Protein AF-A0A918EFV8-F1 (afdb_monomer)

Organism: NCBI:txid33919

Radius of gyration: 16.4 Å; Cα contacts (8 Å, |Δi|>4): 297; chains: 1; bounding box: 32×48×41 Å

pLDDT: mean 86.58, std 12.73, range [35.56, 97.5]

Nearest PDB structures (foldseek):
  3c6k-assembly2_D  TM=5.658E-01  e=3.167E-02  Homo sapiens
  8tzf-assembly1_A  TM=5.921E-01  e=4.498E-01  Homo sapiens
  8fo7-assembly1_C  TM=4.270E-01  e=4.777E-01  Homo sapiens
  4esq-assembly1_A  TM=4.275E-01  e=7.654E+00  Mycobacterium tuberculosis H37Rv
  1bj7-assembly1_A  TM=2.092E-01  e=6.387E+00  Bos taurus

Foldseek 3Di:
DAWWKKKWKFFPDDPVLVVVLQVLCVVLQWHQAQPVPRDGAKDDQDPQNKIWTWIASHNQAIWIWMWGDLDPGMIMIMTIPVRQPALVRVVSLVSVVVSVVVVQVVSPPRTAWMFTASHNPCVVFPVSCLSVLHQGECPDHGPDIGHDPNSCVSHVPVVCVVVDPDPPDDD

Mean predicted aligned error: 6.17 Å

Structure (mmCIF, N/CA/C/O backbone):
data_AF-A0A918EFV8-F1
#
_entry.id   AF-A0A918EFV8-F1
#
loop_
_atom_site.group_PDB
_atom_site.id
_atom_site.type_symbol
_atom_site.label_atom_id
_atom_site.label_alt_id
_atom_site.label_comp_id
_atom_site.label_asym_id
_atom_site.label_entity_id
_atom_site.label_seq_id
_atom_site.pdbx_PDB_ins_code
_atom_site.Cartn_x
_atom_site.Cartn_y
_atom_site.Cartn_z
_atom_site.occupancy
_atom_site.B_iso_or_equiv
_atom_site.auth_seq_id
_atom_site.auth_comp_id
_atom_site.auth_asym_id
_atom_site.auth_atom_id
_atom_site.pdbx_PDB_model_num
ATOM 1 N N . MET A 1 1 ? -7.440 -16.737 -13.304 1.00 52.28 1 MET A N 1
ATOM 2 C CA . MET A 1 1 ? -6.347 -16.832 -12.313 1.00 52.28 1 MET A CA 1
ATOM 3 C C . MET A 1 1 ? -6.519 -15.618 -11.426 1.00 52.28 1 MET A C 1
ATOM 5 O O . MET A 1 1 ? -6.931 -14.607 -11.973 1.00 52.28 1 MET A O 1
ATOM 9 N N . ALA A 1 2 ? -6.391 -15.745 -10.109 1.00 61.38 2 ALA A N 1
ATOM 10 C CA . ALA A 1 2 ? -6.638 -14.615 -9.219 1.00 61.38 2 ALA A CA 1
ATOM 11 C C . ALA A 1 2 ? -5.406 -13.699 -9.211 1.00 61.38 2 ALA A C 1
ATOM 13 O O . ALA A 1 2 ? -4.278 -14.196 -9.171 1.00 61.38 2 ALA A O 1
ATOM 14 N N . ASP A 1 3 ? -5.637 -12.395 -9.305 1.00 80.81 3 ASP A N 1
ATOM 15 C CA . ASP A 1 3 ? -4.585 -11.387 -9.369 1.00 80.81 3 ASP A CA 1
ATOM 16 C C . ASP A 1 3 ? -3.998 -11.176 -7.967 1.00 80.81 3 ASP A C 1
ATOM 18 O O . ASP A 1 3 ? -4.721 -10.961 -6.992 1.00 80.81 3 ASP A O 1
ATOM 22 N N . GLY A 1 4 ? -2.678 -11.317 -7.837 1.00 89.75 4 GLY A N 1
ATOM 23 C CA . GLY A 1 4 ? -2.006 -11.065 -6.565 1.00 89.75 4 GLY A CA 1
ATOM 24 C C . GLY A 1 4 ? -2.040 -9.578 -6.218 1.00 89.75 4 GLY A C 1
ATOM 25 O O . GLY A 1 4 ? -2.027 -8.736 -7.115 1.00 89.75 4 GLY A O 1
ATOM 26 N N . PHE A 1 5 ? -2.038 -9.244 -4.930 1.00 93.56 5 PHE A N 1
ATOM 27 C CA . PHE A 1 5 ? -2.132 -7.851 -4.493 1.00 93.56 5 PHE A CA 1
ATOM 28 C C . PHE A 1 5 ? -1.381 -7.567 -3.189 1.00 93.56 5 PHE A C 1
ATOM 30 O O . PHE A 1 5 ? -1.092 -8.466 -2.393 1.00 93.56 5 PHE A O 1
ATOM 37 N N . VAL A 1 6 ? -1.109 -6.281 -2.957 1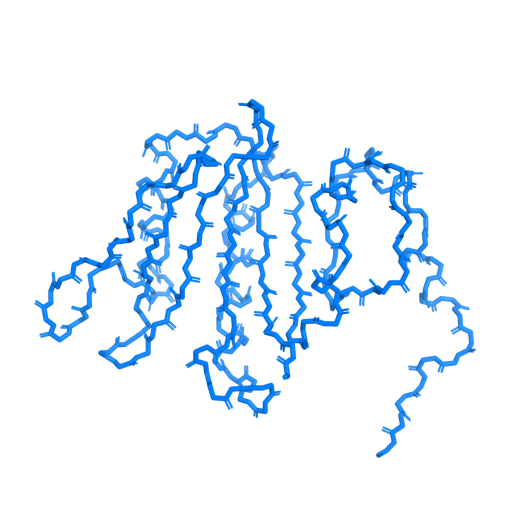.00 95.81 6 VAL A N 1
ATOM 38 C CA . VAL A 1 6 ? -0.686 -5.732 -1.664 1.00 95.81 6 VAL A CA 1
ATOM 39 C C . VAL A 1 6 ? -1.503 -4.480 -1.360 1.00 95.81 6 VAL A C 1
ATOM 41 O O . VAL A 1 6 ? -1.501 -3.551 -2.156 1.00 95.81 6 VAL A O 1
ATOM 44 N N . HIS A 1 7 ? -2.180 -4.422 -0.216 1.00 97.19 7 HIS A N 1
ATOM 45 C CA . HIS A 1 7 ? -2.949 -3.257 0.231 1.00 97.19 7 HIS A CA 1
ATOM 46 C C . HIS A 1 7 ? -2.311 -2.652 1.481 1.00 97.19 7 HIS A C 1
ATOM 48 O O . HIS A 1 7 ? -2.175 -3.336 2.497 1.00 97.19 7 HIS A O 1
ATOM 54 N N . LEU A 1 8 ? -1.962 -1.367 1.429 1.00 97.19 8 LEU A N 1
ATOM 55 C CA . LEU A 1 8 ? -1.477 -0.593 2.572 1.00 97.19 8 LEU A CA 1
ATOM 56 C C . LEU A 1 8 ? -2.538 0.424 2.999 1.00 97.19 8 LEU A C 1
ATOM 58 O O . LEU A 1 8 ? -2.854 1.346 2.250 1.00 97.19 8 LEU A O 1
ATOM 62 N N . TYR A 1 9 ? -3.042 0.288 4.223 1.00 97.50 9 TYR A N 1
ATOM 63 C CA . TYR A 1 9 ? -4.060 1.173 4.786 1.00 97.50 9 TYR A CA 1
ATOM 64 C C . TYR A 1 9 ? -3.410 2.196 5.702 1.00 97.50 9 TYR A C 1
ATOM 66 O O . TYR A 1 9 ? -2.563 1.856 6.535 1.00 97.50 9 TYR A O 1
ATOM 74 N N . GLN A 1 10 ? -3.826 3.453 5.586 1.00 96.31 10 GLN A N 1
ATOM 75 C CA . GLN A 1 10 ? -3.285 4.522 6.414 1.00 96.31 10 GLN A CA 1
ATOM 76 C C . GLN A 1 10 ? -4.276 5.652 6.668 1.00 96.31 10 GLN A C 1
ATOM 78 O O . GLN A 1 10 ? -5.194 5.897 5.885 1.00 96.31 10 GLN A O 1
ATOM 83 N N . THR A 1 11 ? -4.011 6.398 7.732 1.00 96.38 11 THR A N 1
ATOM 84 C CA . THR A 1 11 ? -4.661 7.671 8.045 1.00 96.38 11 THR A CA 1
ATOM 85 C C . THR A 1 11 ? -3.784 8.862 7.658 1.00 96.38 11 THR A C 1
ATOM 87 O O . THR A 1 11 ? -2.621 8.715 7.269 1.00 96.38 11 THR A O 1
ATOM 90 N N . GLY A 1 12 ? -4.341 10.074 7.740 1.00 93.06 12 GLY A N 1
ATOM 91 C CA . GLY A 1 12 ? -3.572 11.309 7.541 1.00 93.06 12 GLY A CA 1
ATOM 92 C C . GLY A 1 12 ? -3.079 11.512 6.105 1.00 93.06 12 GLY A C 1
ATOM 93 O O . GLY A 1 12 ? -2.054 12.169 5.881 1.00 93.06 12 GLY A O 1
ATOM 94 N N . TRP A 1 13 ? -3.784 10.939 5.123 1.00 93.31 13 TRP A N 1
ATOM 95 C CA . TRP A 1 13 ? -3.464 11.135 3.714 1.00 93.31 13 TRP A CA 1
ATOM 96 C C . TRP A 1 13 ? -3.517 12.621 3.350 1.00 93.31 13 TRP A C 1
ATOM 98 O O . TRP A 1 13 ? -4.452 13.345 3.687 1.00 93.31 13 TRP A O 1
ATOM 108 N N . SER A 1 14 ? -2.476 13.099 2.675 1.00 90.75 14 SER A N 1
ATOM 109 C CA . SER A 1 14 ? -2.336 14.500 2.288 1.00 90.75 14 SER A CA 1
ATOM 110 C C . SER A 1 14 ? -1.422 14.622 1.077 1.00 90.75 14 SER A C 1
ATOM 112 O O . SER A 1 14 ? -0.635 13.723 0.781 1.00 90.75 14 SER A O 1
ATOM 114 N N . ARG A 1 15 ? -1.450 15.779 0.407 1.00 90.81 15 ARG A N 1
ATOM 115 C CA . ARG A 1 15 ? -0.531 16.066 -0.705 1.00 90.81 15 ARG A CA 1
ATOM 116 C C . ARG A 1 15 ? 0.942 15.950 -0.295 1.00 90.81 15 ARG A C 1
ATOM 118 O O . ARG A 1 15 ? 1.749 15.449 -1.070 1.00 90.81 15 ARG A O 1
ATOM 125 N N . ALA A 1 16 ? 1.291 16.404 0.910 1.00 90.38 16 ALA A N 1
ATOM 126 C CA . ALA A 1 16 ? 2.654 16.294 1.429 1.00 90.38 16 ALA A CA 1
ATOM 127 C C . ALA A 1 16 ? 3.060 14.826 1.608 1.00 90.38 16 ALA A C 1
ATOM 129 O O . ALA A 1 16 ? 4.157 14.433 1.219 1.00 90.38 16 ALA A O 1
ATOM 130 N N . ARG A 1 17 ? 2.145 14.000 2.124 1.00 89.88 17 ARG A N 1
ATOM 131 C CA . ARG A 1 17 ? 2.368 12.564 2.285 1.00 89.88 17 ARG A CA 1
ATOM 132 C C . ARG A 1 17 ? 2.504 11.841 0.947 1.00 89.88 17 ARG A C 1
ATOM 134 O O . ARG A 1 17 ? 3.435 11.062 0.789 1.00 89.88 17 ARG A O 1
ATOM 141 N N . ALA A 1 18 ? 1.667 12.169 -0.035 1.00 90.75 18 ALA A N 1
ATOM 142 C CA . ALA A 1 18 ? 1.793 11.641 -1.392 1.00 90.75 18 ALA A CA 1
ATOM 143 C C . ALA A 1 18 ? 3.146 12.016 -2.038 1.00 90.75 18 ALA A C 1
ATOM 145 O O . ALA A 1 18 ? 3.788 11.183 -2.670 1.00 90.75 18 ALA A O 1
ATOM 146 N N . ALA A 1 19 ? 3.634 13.246 -1.836 1.00 90.94 19 ALA A N 1
ATOM 147 C CA . ALA A 1 19 ? 4.947 13.665 -2.336 1.00 90.94 19 ALA A CA 1
ATOM 148 C C . ALA A 1 19 ? 6.111 12.911 -1.664 1.00 90.94 19 ALA A C 1
ATOM 150 O O . ALA A 1 19 ? 7.061 12.506 -2.341 1.00 90.94 19 ALA A O 1
ATOM 151 N N . LEU A 1 20 ? 6.027 12.686 -0.347 1.00 88.56 20 LEU A N 1
ATOM 152 C CA . LEU A 1 20 ? 6.985 11.845 0.379 1.00 88.56 20 LEU A CA 1
ATOM 153 C C . LEU A 1 20 ? 6.953 10.405 -0.135 1.00 88.56 20 LEU A C 1
ATOM 155 O O . LEU A 1 20 ? 8.012 9.835 -0.380 1.00 88.56 20 LEU A O 1
ATOM 159 N N . ARG A 1 21 ? 5.756 9.860 -0.381 1.00 89.75 21 ARG A N 1
ATOM 160 C CA . ARG A 1 21 ? 5.565 8.519 -0.941 1.00 89.75 21 ARG A CA 1
ATOM 161 C C . ARG A 1 21 ? 6.267 8.378 -2.289 1.00 89.75 21 ARG A C 1
ATOM 163 O O . ARG A 1 21 ? 7.093 7.489 -2.449 1.00 89.75 21 ARG A O 1
ATOM 170 N N . ILE A 1 22 ? 6.021 9.294 -3.226 1.00 91.38 22 ILE A N 1
ATOM 171 C CA . ILE A 1 22 ? 6.686 9.297 -4.541 1.00 91.38 22 ILE A CA 1
ATOM 172 C C . ILE A 1 22 ? 8.214 9.353 -4.388 1.00 91.38 22 ILE A C 1
ATOM 174 O O . ILE A 1 22 ? 8.931 8.641 -5.087 1.00 91.38 22 ILE A O 1
ATOM 178 N N . THR A 1 23 ? 8.718 10.173 -3.463 1.00 90.56 23 THR A N 1
ATOM 179 C CA . THR A 1 23 ? 10.162 10.309 -3.219 1.00 90.56 23 THR A CA 1
ATOM 180 C C . THR A 1 23 ? 10.769 9.019 -2.662 1.00 90.56 23 THR A C 1
ATOM 182 O O . THR A 1 23 ? 11.791 8.558 -3.165 1.00 90.56 23 THR A O 1
ATOM 185 N N . SER A 1 24 ? 10.133 8.415 -1.658 1.00 88.88 24 SER A N 1
ATOM 186 C CA . SER A 1 24 ? 10.586 7.168 -1.029 1.00 88.88 24 SER A CA 1
ATOM 187 C C . SER A 1 24 ? 10.571 5.986 -2.000 1.00 88.88 24 SER A C 1
ATOM 189 O O . SER A 1 24 ? 11.542 5.233 -2.114 1.00 88.88 24 SER A O 1
ATOM 191 N N . LEU A 1 25 ? 9.505 5.873 -2.790 1.00 89.81 25 LEU A N 1
ATOM 192 C CA . LEU A 1 25 ? 9.414 4.885 -3.859 1.00 89.81 25 LEU A CA 1
ATOM 193 C C . LEU A 1 25 ? 10.522 5.085 -4.902 1.00 89.81 25 LEU A C 1
ATOM 195 O O . LEU A 1 25 ? 11.190 4.122 -5.276 1.00 89.81 25 LEU A O 1
ATOM 199 N N . GLY A 1 26 ? 10.824 6.337 -5.257 1.00 88.88 26 GLY A N 1
ATOM 200 C CA . GLY A 1 26 ? 11.965 6.678 -6.110 1.00 88.88 26 GLY A CA 1
ATOM 201 C C . GLY A 1 26 ? 13.299 6.159 -5.570 1.00 88.88 26 GLY A C 1
ATOM 202 O O . GLY A 1 26 ? 14.081 5.574 -6.317 1.00 88.88 26 GLY A O 1
ATOM 203 N N . LEU A 1 27 ? 13.542 6.303 -4.263 1.00 87.88 27 LEU A N 1
ATOM 204 C CA . LEU A 1 27 ? 14.761 5.812 -3.602 1.00 87.88 27 LEU A CA 1
ATOM 205 C C . LEU A 1 27 ? 14.861 4.280 -3.566 1.00 87.88 27 LEU A C 1
ATOM 207 O O . LEU A 1 27 ? 15.964 3.742 -3.489 1.00 87.88 27 LEU A O 1
ATOM 211 N N . THR A 1 28 ? 13.731 3.577 -3.646 1.00 85.06 28 THR A N 1
ATOM 212 C CA . THR A 1 28 ? 13.668 2.105 -3.708 1.00 85.06 28 THR A CA 1
ATOM 213 C C . THR A 1 28 ? 13.599 1.567 -5.144 1.00 85.06 28 THR A C 1
ATOM 215 O O . THR A 1 28 ? 13.508 0.357 -5.364 1.00 85.06 28 THR A O 1
ATOM 218 N N . GLY A 1 29 ? 13.723 2.455 -6.138 1.00 87.00 29 GLY A N 1
ATOM 219 C CA . GLY A 1 29 ? 13.821 2.108 -7.553 1.00 87.00 29 GLY A CA 1
ATOM 220 C C . GLY A 1 29 ? 12.481 1.991 -8.277 1.00 87.00 29 GLY A C 1
ATOM 221 O O . GLY A 1 29 ? 12.439 1.338 -9.315 1.00 87.00 29 GLY A O 1
ATOM 222 N N . ALA A 1 30 ? 11.411 2.586 -7.745 1.00 91.94 30 ALA A N 1
ATOM 223 C CA . ALA A 1 30 ? 10.125 2.734 -8.419 1.00 91.94 30 ALA A CA 1
ATOM 224 C C . ALA A 1 30 ? 9.876 4.209 -8.774 1.00 91.94 30 ALA A C 1
ATOM 226 O O . ALA A 1 30 ? 9.875 5.078 -7.906 1.00 91.94 30 ALA A O 1
ATOM 227 N N . ALA A 1 31 ? 9.645 4.513 -10.048 1.00 93.00 31 ALA A N 1
ATOM 228 C CA . ALA A 1 31 ? 9.466 5.879 -10.535 1.00 93.00 31 ALA A CA 1
ATOM 229 C C . ALA A 1 31 ? 8.044 6.118 -11.049 1.00 93.00 31 ALA A C 1
ATOM 231 O O . ALA A 1 31 ? 7.450 5.256 -11.680 1.00 93.00 31 ALA A O 1
ATOM 232 N N . LEU A 1 32 ? 7.490 7.312 -10.826 1.00 93.75 32 LEU A N 1
ATOM 233 C CA . LEU A 1 32 ? 6.166 7.661 -11.360 1.00 93.75 32 LEU A CA 1
ATOM 234 C C . LEU A 1 32 ? 6.202 7.949 -12.876 1.00 93.75 32 LEU A C 1
ATOM 236 O O . LEU A 1 32 ? 5.236 7.699 -13.593 1.00 93.75 32 LEU A O 1
ATOM 240 N N . ALA A 1 33 ? 7.323 8.477 -13.374 1.00 94.88 33 ALA A N 1
ATOM 241 C CA . ALA A 1 33 ? 7.560 8.659 -14.801 1.00 94.88 33 ALA A CA 1
ATOM 242 C C . ALA A 1 33 ? 8.249 7.421 -15.386 1.00 94.88 33 ALA A C 1
ATOM 244 O O . ALA A 1 33 ? 9.247 6.955 -14.836 1.00 94.88 33 ALA A O 1
ATOM 245 N N . ASN A 1 34 ? 7.749 6.928 -16.520 1.00 93.44 34 ASN A N 1
ATOM 246 C CA . ASN A 1 34 ? 8.373 5.830 -17.251 1.00 93.44 34 ASN A CA 1
ATOM 247 C C . ASN A 1 34 ? 9.821 6.209 -17.645 1.00 93.44 34 ASN A C 1
ATOM 249 O O . ASN A 1 34 ? 10.008 7.251 -18.283 1.00 93.44 34 ASN A O 1
ATOM 253 N N . PRO A 1 35 ? 10.840 5.386 -17.329 1.00 92.62 35 PRO A N 1
ATOM 254 C CA . PRO A 1 35 ? 12.243 5.712 -17.597 1.00 92.62 35 PRO A CA 1
ATOM 255 C C . PRO A 1 35 ? 12.597 5.933 -19.075 1.00 92.62 35 PRO A C 1
ATOM 257 O O . PRO A 1 35 ? 13.503 6.709 -19.369 1.00 92.62 35 PRO A O 1
ATOM 260 N N . ALA A 1 36 ? 11.901 5.278 -20.008 1.00 94.69 36 ALA A N 1
ATOM 261 C CA . ALA A 1 36 ? 12.170 5.395 -21.441 1.00 94.69 36 ALA A CA 1
ATOM 262 C C . ALA A 1 36 ? 11.473 6.603 -22.085 1.00 94.69 36 ALA A C 1
ATOM 264 O O . ALA A 1 36 ? 12.017 7.220 -22.999 1.00 94.69 36 ALA A O 1
ATOM 265 N N . THR A 1 37 ? 10.265 6.946 -21.629 1.00 95.44 37 THR A N 1
ATOM 266 C CA . THR A 1 37 ? 9.425 7.975 -22.271 1.00 95.44 37 THR A CA 1
ATOM 267 C C . THR A 1 37 ? 9.297 9.268 -21.470 1.00 95.44 37 THR A C 1
ATOM 269 O O . THR A 1 37 ? 8.846 10.277 -22.012 1.00 95.44 37 THR A O 1
ATOM 272 N N . GLY A 1 38 ? 9.641 9.249 -20.181 1.00 94.00 38 GLY A N 1
ATOM 273 C CA . GLY A 1 38 ? 9.446 10.355 -19.242 1.00 94.00 38 GLY A CA 1
ATOM 274 C C . GLY A 1 38 ? 7.980 10.648 -18.904 1.00 94.00 38 GLY A C 1
ATOM 275 O O . GLY A 1 38 ? 7.698 11.636 -18.226 1.00 94.00 38 GLY A O 1
ATOM 276 N N . LYS A 1 39 ? 7.030 9.830 -19.377 1.00 94.25 39 LYS A N 1
ATOM 277 C CA . LYS A 1 39 ? 5.594 10.066 -19.187 1.00 94.25 39 LYS A CA 1
ATOM 278 C C . LYS A 1 39 ? 5.106 9.496 -17.863 1.00 94.25 39 LYS A C 1
ATOM 280 O O . LYS A 1 39 ? 5.456 8.378 -17.491 1.00 94.25 39 LYS A O 1
ATOM 285 N N . ILE A 1 40 ? 4.248 10.256 -17.191 1.00 93.38 40 ILE A N 1
ATOM 286 C CA . ILE A 1 40 ? 3.470 9.787 -16.045 1.00 93.38 40 ILE A CA 1
ATOM 287 C C . ILE A 1 40 ? 2.163 9.200 -16.573 1.00 93.38 40 ILE A C 1
ATOM 289 O O . ILE A 1 40 ? 1.497 9.820 -17.403 1.00 93.38 40 ILE A O 1
ATOM 293 N N . HIS A 1 41 ? 1.804 8.015 -16.088 1.00 91.12 41 HIS A N 1
ATOM 294 C CA . HIS A 1 41 ? 0.550 7.355 -16.429 1.00 91.12 41 HIS A CA 1
ATOM 295 C C . HIS A 1 41 ? -0.410 7.435 -15.246 1.00 91.12 41 HIS A C 1
ATOM 297 O O . HIS A 1 41 ? -0.152 6.845 -14.199 1.00 91.12 41 HIS A O 1
ATOM 303 N N . THR A 1 42 ? -1.516 8.147 -15.440 1.00 89.19 42 THR A N 1
ATOM 304 C CA . THR A 1 42 ? -2.646 8.228 -14.510 1.00 89.19 42 THR A CA 1
ATOM 305 C C . THR A 1 42 ? -3.904 7.735 -15.216 1.00 89.19 42 THR A C 1
ATOM 307 O O . THR A 1 42 ? -4.111 8.063 -16.385 1.00 89.19 42 THR A O 1
ATOM 310 N N . GLY A 1 43 ? -4.726 6.955 -14.522 1.00 82.44 43 GLY A N 1
ATOM 311 C CA . GLY A 1 43 ? -6.096 6.658 -14.929 1.00 82.44 43 GLY A CA 1
ATOM 312 C C . GLY A 1 43 ? -7.026 7.849 -14.706 1.00 82.44 43 GLY A C 1
ATOM 313 O O . GLY A 1 43 ? -6.599 8.923 -14.269 1.00 82.44 43 GLY A O 1
ATOM 314 N N . GLU A 1 44 ? -8.302 7.662 -15.022 1.00 74.88 44 GLU A N 1
ATOM 315 C CA . GLU A 1 44 ? -9.337 8.642 -14.700 1.00 74.88 44 GLU A CA 1
ATOM 316 C C . GLU A 1 44 ? -9.705 8.550 -13.214 1.00 74.88 44 GLU A C 1
ATOM 318 O O . GLU A 1 44 ? -9.594 7.488 -12.604 1.00 74.88 44 GLU A O 1
ATOM 323 N N . TRP A 1 45 ? -10.130 9.673 -12.637 1.00 74.06 45 TRP A N 1
ATOM 324 C CA . TRP A 1 45 ? -10.819 9.653 -11.350 1.00 74.06 45 TRP A CA 1
ATOM 325 C C . TRP A 1 45 ? -12.148 8.934 -11.545 1.00 74.06 45 TRP A C 1
ATOM 327 O O . TRP A 1 45 ? -12.910 9.313 -12.438 1.00 74.06 45 TRP A O 1
ATOM 337 N N . ASP A 1 46 ? -12.434 7.934 -10.720 1.00 73.69 46 ASP A N 1
ATOM 338 C CA . ASP A 1 46 ? -13.750 7.302 -10.716 1.00 73.69 46 ASP A CA 1
ATOM 339 C C . ASP A 1 46 ? -14.662 7.890 -9.626 1.00 73.69 46 ASP A C 1
ATOM 341 O O . ASP A 1 46 ? -14.231 8.618 -8.727 1.00 73.69 46 ASP A O 1
ATOM 345 N N . ASP A 1 47 ? -15.951 7.553 -9.689 1.00 74.75 47 ASP A N 1
ATOM 346 C CA . ASP A 1 47 ? -16.963 8.007 -8.726 1.00 74.75 47 ASP A CA 1
ATOM 347 C C . ASP A 1 47 ? -16.757 7.436 -7.301 1.00 74.75 47 ASP A C 1
ATOM 349 O O . ASP A 1 47 ? -17.552 7.712 -6.400 1.00 74.75 47 ASP A O 1
ATOM 353 N N . ARG A 1 48 ? -15.717 6.617 -7.072 1.00 69.06 48 ARG A N 1
ATOM 354 C CA . ARG A 1 48 ? -15.413 5.956 -5.790 1.00 69.06 48 ARG A CA 1
ATOM 355 C C . ARG A 1 48 ? -14.286 6.647 -5.020 1.00 69.06 48 ARG A C 1
ATOM 357 O O . ARG A 1 48 ? -13.670 6.014 -4.162 1.00 69.06 48 ARG A O 1
ATOM 364 N N . ASP A 1 49 ? -14.011 7.923 -5.306 1.00 83.94 49 ASP A N 1
ATOM 365 C CA . ASP A 1 49 ? -12.876 8.657 -4.727 1.00 83.94 49 ASP A CA 1
ATOM 366 C C . ASP A 1 49 ? -11.557 7.870 -4.902 1.00 83.94 49 ASP A C 1
ATOM 368 O O . ASP A 1 49 ? -10.713 7.830 -3.996 1.00 83.94 49 ASP A O 1
ATOM 372 N N . SER A 1 50 ? -11.398 7.197 -6.049 1.00 89.06 50 SER A N 1
ATOM 373 C CA . SER A 1 50 ? -10.192 6.441 -6.369 1.00 89.06 50 SER A CA 1
ATOM 374 C C . SER A 1 50 ? -9.443 7.026 -7.559 1.00 89.06 50 SER A C 1
ATOM 376 O O . SER A 1 50 ? -10.014 7.676 -8.437 1.00 89.06 50 SER A O 1
ATOM 378 N N . GLN A 1 51 ? -8.128 6.834 -7.538 1.00 90.62 51 GLN A N 1
ATOM 379 C CA . GLN A 1 51 ? -7.226 7.282 -8.582 1.00 90.62 51 GLN A CA 1
ATOM 380 C C . GLN A 1 51 ? -6.217 6.185 -8.891 1.00 90.62 51 GLN A C 1
ATOM 382 O O . GLN A 1 51 ? -5.414 5.806 -8.035 1.00 90.62 51 GLN A O 1
ATOM 387 N N . ASP A 1 52 ? -6.202 5.777 -10.154 1.00 92.19 52 ASP A N 1
ATOM 388 C CA . ASP A 1 52 ? -5.258 4.796 -10.672 1.00 92.19 52 ASP A CA 1
ATOM 389 C C . ASP A 1 52 ? -4.029 5.478 -11.258 1.00 92.19 52 ASP A C 1
ATOM 391 O O . ASP A 1 52 ? -4.109 6.556 -11.857 1.00 92.19 52 ASP A O 1
ATOM 395 N N . PHE A 1 5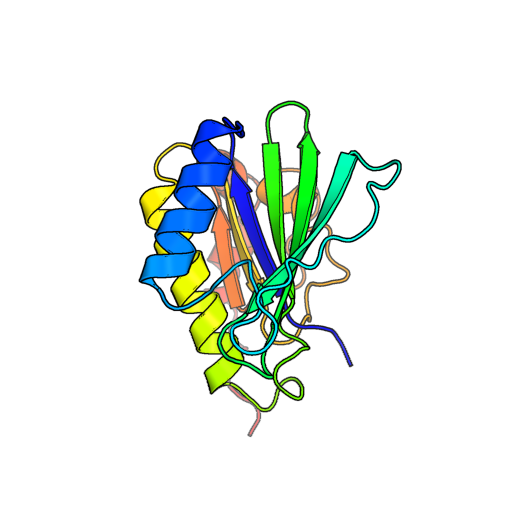3 ? -2.869 4.855 -11.127 1.00 92.31 53 PHE A N 1
ATOM 396 C CA . PHE A 1 53 ? -1.640 5.286 -11.778 1.00 92.31 53 PHE A CA 1
ATOM 397 C C . PHE A 1 53 ? -0.618 4.153 -11.795 1.00 92.31 53 PHE A C 1
ATOM 399 O O . PHE A 1 53 ? -0.830 3.075 -11.244 1.00 92.31 53 PHE A O 1
ATOM 406 N N . LYS A 1 54 ? 0.505 4.391 -12.470 1.00 93.31 54 LYS A N 1
ATOM 407 C CA . LYS A 1 54 ? 1.582 3.409 -12.586 1.00 93.31 54 LYS A CA 1
ATOM 408 C C . LYS A 1 54 ? 2.859 3.907 -11.938 1.00 93.31 54 LYS A C 1
ATOM 410 O O . LYS A 1 54 ? 3.293 5.027 -12.207 1.00 93.31 54 LYS A O 1
ATOM 415 N N . TYR A 1 55 ? 3.489 3.037 -11.159 1.00 93.00 55 TYR A N 1
ATOM 416 C CA . TYR A 1 55 ? 4.918 3.128 -10.889 1.00 93.00 55 TYR A CA 1
ATOM 417 C C . TYR A 1 55 ? 5.681 2.250 -11.874 1.00 93.00 55 TYR A C 1
ATOM 419 O O . TYR A 1 55 ? 5.170 1.239 -12.328 1.00 93.00 55 TYR A O 1
ATOM 427 N N . TRP A 1 56 ? 6.911 2.621 -12.187 1.00 92.62 56 TRP A N 1
ATOM 428 C CA . TRP A 1 56 ? 7.785 1.921 -13.116 1.00 92.62 56 TRP A CA 1
ATOM 429 C C . TRP A 1 56 ? 9.017 1.431 -12.373 1.00 92.62 56 TRP A C 1
ATOM 431 O O . TRP A 1 56 ? 9.706 2.225 -11.732 1.00 92.62 56 TRP A O 1
ATOM 441 N N . LEU A 1 57 ? 9.291 0.134 -12.453 1.00 89.38 57 LEU A N 1
ATOM 442 C CA . LEU A 1 57 ? 10.504 -0.472 -11.900 1.00 89.38 57 LEU A CA 1
ATOM 443 C C . LEU A 1 57 ? 11.679 -0.405 -12.879 1.00 89.38 57 LEU A C 1
ATOM 445 O O . LEU A 1 57 ? 12.836 -0.394 -12.450 1.00 89.38 57 LEU A O 1
ATOM 449 N N . ASP A 1 58 ? 11.365 -0.357 -14.172 1.00 89.00 58 ASP A N 1
ATOM 450 C CA . ASP A 1 58 ? 12.263 -0.108 -15.295 1.00 89.00 58 ASP A CA 1
ATOM 451 C C . ASP A 1 58 ? 11.440 0.387 -16.508 1.00 89.00 58 ASP A C 1
ATOM 453 O O . ASP A 1 58 ? 10.320 0.870 -16.345 1.00 89.00 58 ASP A O 1
ATOM 457 N N . ALA A 1 59 ? 12.012 0.361 -17.715 1.00 88.81 59 ALA A N 1
ATOM 458 C CA . ALA A 1 59 ? 11.364 0.869 -18.925 1.00 88.81 59 ALA A CA 1
ATOM 459 C C . ALA A 1 59 ? 10.104 0.086 -19.336 1.00 88.81 59 ALA A C 1
ATOM 461 O O . ALA A 1 59 ? 9.215 0.680 -19.954 1.00 88.81 59 ALA A O 1
ATOM 462 N N . ASP A 1 60 ? 10.038 -1.198 -18.979 1.00 87.44 60 ASP A N 1
ATOM 463 C CA . ASP A 1 60 ? 9.054 -2.157 -19.487 1.00 87.44 60 ASP A CA 1
ATOM 464 C C . ASP A 1 60 ? 8.201 -2.776 -18.368 1.00 87.44 60 ASP A C 1
ATOM 466 O O . ASP A 1 60 ? 7.132 -3.320 -18.637 1.00 87.44 60 ASP A O 1
ATOM 470 N N . THR A 1 61 ? 8.644 -2.661 -17.114 1.00 87.06 61 THR A N 1
ATOM 471 C CA . THR A 1 61 ? 7.975 -3.225 -15.941 1.00 87.06 61 THR A CA 1
ATOM 472 C C . THR A 1 61 ? 7.288 -2.132 -15.133 1.00 87.06 61 THR A C 1
ATOM 474 O O . THR A 1 61 ? 7.950 -1.250 -14.570 1.00 87.06 61 THR A O 1
ATOM 477 N N . ASP A 1 62 ? 5.964 -2.220 -15.023 1.00 89.81 62 ASP A N 1
ATOM 478 C CA . ASP A 1 62 ? 5.150 -1.337 -14.197 1.00 89.81 62 ASP A CA 1
ATOM 479 C C . ASP A 1 62 ? 4.516 -2.051 -12.991 1.00 89.81 62 ASP A C 1
ATOM 481 O O . ASP A 1 62 ? 4.513 -3.273 -12.866 1.00 89.81 62 ASP A O 1
ATOM 485 N N . ILE A 1 63 ? 4.038 -1.239 -12.054 1.00 91.00 63 ILE A N 1
ATOM 486 C CA . ILE A 1 63 ? 3.197 -1.619 -10.927 1.00 91.00 63 ILE A CA 1
ATOM 487 C C . ILE A 1 63 ? 1.948 -0.763 -11.050 1.00 91.00 63 ILE A C 1
ATOM 489 O O . ILE A 1 63 ? 2.025 0.469 -10.947 1.00 91.00 63 ILE A O 1
ATOM 493 N N . PHE A 1 64 ? 0.806 -1.405 -11.265 1.00 91.94 64 PHE A N 1
ATOM 494 C CA . PHE A 1 64 ? -0.477 -0.724 -11.198 1.00 91.94 64 PHE A CA 1
ATOM 495 C C . PHE A 1 64 ? -0.806 -0.420 -9.737 1.00 91.94 64 PHE A C 1
ATOM 497 O O . PHE A 1 64 ? -0.745 -1.311 -8.886 1.00 91.94 64 PHE A O 1
ATOM 504 N N . CYS A 1 65 ? -1.098 0.845 -9.451 1.00 93.50 65 CYS A N 1
ATOM 505 C CA . CYS A 1 65 ? -1.439 1.318 -8.122 1.00 93.50 65 CYS A CA 1
ATOM 506 C C . CYS A 1 65 ? -2.764 2.073 -8.161 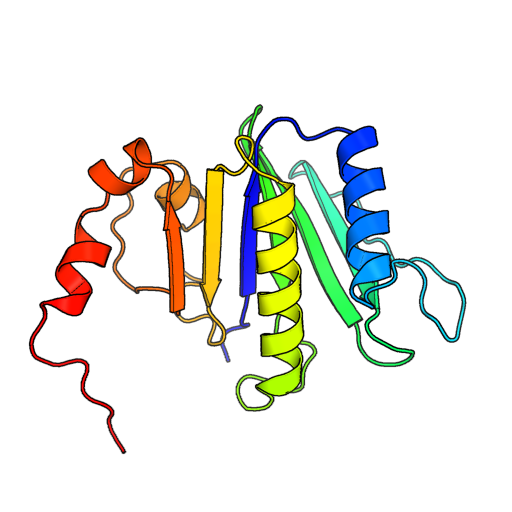1.00 93.50 65 CYS A C 1
ATOM 508 O O . CYS A 1 65 ? -2.920 3.007 -8.951 1.00 93.50 65 CYS A O 1
ATOM 510 N N . THR A 1 66 ? -3.673 1.701 -7.269 1.00 93.81 66 THR A N 1
ATOM 511 C CA . THR A 1 66 ? -4.919 2.420 -7.017 1.00 93.81 66 THR A CA 1
ATOM 512 C C . THR A 1 66 ? -4.853 3.028 -5.628 1.00 93.81 66 THR A C 1
ATOM 514 O O . THR A 1 66 ? -4.589 2.348 -4.640 1.00 93.81 66 THR A O 1
ATOM 517 N N . VAL A 1 67 ? -5.106 4.329 -5.526 1.00 94.00 67 VAL A N 1
ATOM 518 C CA . VAL A 1 67 ? -5.308 4.993 -4.237 1.00 94.00 67 VAL A CA 1
ATOM 519 C C . VAL A 1 67 ? -6.791 5.245 -4.081 1.00 94.00 67 VAL A C 1
ATOM 521 O O . VAL A 1 67 ? -7.370 5.956 -4.896 1.00 94.00 67 VAL A O 1
ATOM 524 N N . ARG A 1 68 ? -7.400 4.694 -3.031 1.00 94.44 68 ARG A N 1
ATOM 525 C CA . ARG A 1 68 ? -8.845 4.770 -2.804 1.00 94.44 68 ARG A CA 1
ATOM 526 C C . ARG A 1 68 ? -9.157 5.170 -1.373 1.00 94.44 68 ARG A C 1
ATOM 528 O O . ARG A 1 68 ? -8.534 4.702 -0.419 1.00 94.44 68 ARG A O 1
ATOM 535 N N . ARG A 1 69 ? -10.156 6.032 -1.202 1.00 94.06 69 ARG A N 1
ATOM 536 C CA . ARG A 1 69 ? -10.708 6.335 0.120 1.00 94.06 69 ARG A CA 1
ATOM 537 C C . ARG A 1 69 ? -11.637 5.200 0.569 1.00 94.06 69 ARG A C 1
ATOM 539 O O . ARG A 1 69 ? -12.608 4.895 -0.112 1.00 94.06 69 ARG A O 1
ATOM 546 N N . VAL A 1 70 ? -11.354 4.593 1.724 1.00 94.31 70 VAL A N 1
ATOM 547 C CA . VAL A 1 70 ? -12.180 3.511 2.306 1.00 94.31 70 VAL A CA 1
ATOM 548 C C . VAL A 1 70 ? -13.153 4.070 3.342 1.00 94.31 70 VAL A C 1
ATOM 550 O O . VAL A 1 70 ? -14.323 3.703 3.392 1.00 94.31 70 VAL A O 1
ATOM 553 N N . THR A 1 71 ? -12.677 5.012 4.154 1.00 93.75 71 THR A N 1
ATOM 554 C CA . THR A 1 71 ? -13.483 5.804 5.093 1.00 93.75 71 THR A CA 1
ATOM 555 C C . THR A 1 71 ? -13.044 7.268 5.001 1.00 93.75 71 THR A C 1
ATOM 557 O O . THR A 1 71 ? -12.021 7.546 4.374 1.00 93.75 71 THR A O 1
ATOM 560 N N . PRO A 1 72 ? -13.748 8.235 5.620 1.00 92.25 72 PRO A N 1
ATOM 561 C CA . PRO A 1 72 ? -13.309 9.633 5.614 1.00 92.25 72 PRO A CA 1
ATOM 562 C C . PRO A 1 72 ? -11.855 9.843 6.070 1.00 92.25 72 PRO A C 1
ATOM 564 O O . PRO A 1 72 ? -11.188 10.745 5.563 1.00 92.25 72 PRO A O 1
ATOM 567 N N . ASP A 1 73 ? -11.360 8.983 6.966 1.00 94.12 73 ASP A N 1
ATOM 568 C CA . ASP A 1 73 ? -10.031 9.098 7.571 1.00 94.12 73 ASP A CA 1
ATOM 569 C C . ASP A 1 73 ? -9.013 8.078 7.042 1.00 94.12 73 ASP A C 1
ATOM 571 O O . ASP A 1 73 ? -7.815 8.261 7.263 1.00 94.12 73 ASP A O 1
ATOM 575 N N . VAL A 1 74 ? -9.460 7.016 6.358 1.00 96.00 74 VAL A N 1
ATOM 576 C CA . VAL A 1 74 ? -8.604 5.909 5.904 1.00 96.00 74 VAL A CA 1
ATOM 577 C C . VAL A 1 74 ? -8.541 5.848 4.383 1.00 96.00 74 VAL A C 1
ATOM 579 O O . VAL A 1 74 ? -9.559 5.752 3.694 1.00 96.00 74 VAL A O 1
ATOM 582 N N . VAL A 1 75 ? -7.314 5.837 3.872 1.00 96.19 75 VAL A N 1
ATOM 583 C CA . VAL A 1 75 ? -6.986 5.606 2.465 1.00 96.19 75 VAL A CA 1
ATOM 584 C C . VAL A 1 75 ? -6.232 4.290 2.344 1.00 96.19 75 VAL A C 1
ATOM 586 O O . VAL A 1 75 ? -5.349 4.005 3.158 1.00 96.19 75 VAL A O 1
ATOM 589 N N . VAL A 1 76 ? -6.569 3.516 1.318 1.00 96.88 76 VAL A N 1
ATOM 590 C CA . VAL A 1 76 ? -5.825 2.330 0.905 1.00 96.88 76 VAL A CA 1
ATOM 591 C C . VAL A 1 76 ? -5.014 2.644 -0.349 1.00 96.88 76 VAL A C 1
ATOM 593 O O . VAL A 1 76 ? -5.501 3.300 -1.270 1.00 96.88 76 VAL A O 1
ATOM 596 N N . GLU A 1 77 ? -3.756 2.215 -0.351 1.00 95.75 77 GLU A N 1
ATOM 597 C CA . GLU A 1 77 ? -2.921 2.102 -1.547 1.00 95.75 77 GLU A CA 1
ATOM 598 C C . GLU A 1 77 ? -2.906 0.621 -1.951 1.00 95.75 77 GLU A C 1
ATOM 600 O O . GLU A 1 77 ? -2.414 -0.222 -1.197 1.00 95.75 77 GLU A O 1
ATOM 605 N N . GLU A 1 78 ? -3.479 0.304 -3.107 1.00 95.50 78 GLU A N 1
ATOM 606 C CA . GLU A 1 78 ? -3.627 -1.044 -3.651 1.00 95.50 78 GLU A CA 1
ATOM 607 C C . GLU A 1 78 ? -2.603 -1.244 -4.766 1.00 95.50 78 GLU A C 1
ATOM 609 O O . GLU A 1 78 ? -2.650 -0.567 -5.789 1.00 95.50 78 GLU A O 1
ATOM 614 N N . PHE A 1 79 ? -1.665 -2.164 -4.572 1.00 94.19 79 PHE A N 1
ATOM 615 C CA . PHE A 1 79 ? -0.628 -2.505 -5.538 1.00 94.19 79 PHE A CA 1
ATOM 616 C C . PHE A 1 79 ? -0.953 -3.852 -6.174 1.00 94.19 79 PHE A C 1
ATOM 618 O O . PHE A 1 79 ? -1.028 -4.867 -5.475 1.00 94.19 79 PHE A O 1
ATOM 625 N N . SER A 1 80 ? -1.093 -3.869 -7.496 1.00 91.62 80 SER A N 1
ATOM 626 C CA . SER A 1 80 ? -1.271 -5.108 -8.248 1.00 91.62 80 SER A CA 1
ATOM 627 C C . SER A 1 80 ? 0.054 -5.856 -8.426 1.00 91.62 80 SER A C 1
ATOM 629 O O . SER A 1 80 ? 1.104 -5.249 -8.652 1.00 91.62 80 SER A O 1
ATOM 631 N N . LEU A 1 81 ? 0.007 -7.188 -8.340 1.00 89.00 81 LEU A N 1
ATOM 632 C CA . LEU A 1 81 ? 1.145 -8.097 -8.539 1.00 89.00 81 LEU A CA 1
ATOM 633 C C . LEU A 1 81 ? 1.034 -8.931 -9.830 1.00 89.00 81 LEU A C 1
ATOM 635 O O . LEU A 1 81 ? 1.810 -9.869 -10.035 1.00 89.00 81 LEU A O 1
ATOM 639 N N . ASP A 1 82 ? 0.065 -8.622 -10.688 1.00 78.62 82 ASP A N 1
ATOM 640 C CA . ASP A 1 82 ? -0.221 -9.320 -11.948 1.00 78.62 82 ASP A CA 1
ATOM 641 C C . ASP A 1 82 ? 0.793 -9.015 -13.071 1.00 78.62 82 ASP A C 1
ATOM 643 O O . ASP A 1 82 ? 1.126 -9.904 -13.862 1.00 78.62 82 ASP A O 1
ATOM 647 N N . GLY A 1 83 ? 1.357 -7.802 -13.090 1.00 70.81 83 GLY A N 1
ATOM 648 C CA . GLY A 1 83 ? 2.295 -7.299 -14.105 1.00 70.81 83 GLY A CA 1
ATOM 649 C C . GLY A 1 83 ? 3.631 -8.046 -14.220 1.00 70.81 83 GLY A C 1
ATOM 650 O O . GLY A 1 83 ? 4.417 -7.771 -15.122 1.00 70.81 83 GLY A O 1
ATOM 651 N N . PHE A 1 84 ? 3.893 -9.029 -13.355 1.00 74.44 84 PHE A N 1
ATOM 652 C CA . PHE A 1 84 ? 5.159 -9.767 -13.311 1.00 74.44 84 PHE A CA 1
ATOM 653 C C . PHE A 1 84 ? 5.165 -11.079 -14.104 1.00 74.44 84 PHE A C 1
ATOM 655 O O . PHE A 1 84 ? 6.151 -11.805 -14.060 1.00 74.44 84 PHE A O 1
ATOM 662 N N . GLY A 1 85 ? 4.112 -11.399 -14.862 1.00 63.12 85 GLY A N 1
ATOM 663 C CA . GLY A 1 85 ? 4.023 -12.662 -15.613 1.00 63.12 85 GLY A CA 1
ATOM 664 C C . GLY A 1 85 ? 3.294 -13.778 -14.857 1.00 63.12 85 GLY A C 1
ATOM 665 O O . GLY A 1 85 ? 3.475 -14.961 -15.152 1.00 63.12 85 GLY A O 1
ATOM 666 N N . GLY A 1 86 ? 2.442 -13.398 -13.901 1.00 60.75 86 GLY A N 1
ATOM 667 C CA . GLY A 1 86 ? 1.608 -14.309 -13.120 1.00 60.75 86 GLY A CA 1
ATOM 668 C C . GLY A 1 86 ? 2.297 -14.882 -11.871 1.00 60.75 86 GLY A C 1
ATOM 669 O O . GLY A 1 86 ? 3.438 -14.536 -11.567 1.00 60.75 86 GLY A O 1
ATOM 670 N N . PRO A 1 87 ? 1.623 -15.792 -11.143 1.00 55.50 87 PRO A N 1
ATOM 671 C CA . PRO A 1 87 ? 2.019 -16.252 -9.802 1.00 55.50 87 PRO A CA 1
ATOM 672 C C . PRO A 1 87 ? 3.318 -17.076 -9.757 1.00 55.50 87 PRO A C 1
ATOM 674 O O . PRO A 1 87 ? 3.700 -17.561 -8.699 1.00 55.50 87 PRO A O 1
ATOM 677 N N . TRP A 1 88 ? 3.981 -17.266 -10.899 1.00 58.94 88 TRP A N 1
ATOM 678 C CA . TRP A 1 88 ? 5.219 -18.034 -11.037 1.00 58.94 88 TRP A CA 1
ATOM 679 C C . TRP A 1 88 ? 6.468 -17.146 -11.121 1.00 58.94 88 TRP A C 1
ATOM 681 O O . TRP A 1 88 ? 7.584 -17.661 -11.115 1.00 58.94 88 TRP A O 1
ATOM 691 N N . CYS A 1 89 ? 6.301 -15.823 -11.209 1.00 65.88 89 CYS A N 1
ATOM 692 C CA . CYS A 1 89 ? 7.400 -14.863 -11.252 1.00 65.88 89 CYS A CA 1
ATOM 693 C C . CYS A 1 89 ? 7.547 -14.149 -9.902 1.00 65.88 89 CYS A C 1
ATOM 695 O O . CYS A 1 89 ? 7.229 -12.970 -9.736 1.00 65.88 89 CYS A O 1
ATOM 697 N N . GLU A 1 90 ? 8.035 -14.898 -8.918 1.00 68.31 90 GLU A N 1
ATOM 698 C CA . GLU A 1 90 ? 8.213 -14.442 -7.536 1.00 68.31 90 GLU A CA 1
ATOM 699 C C . GLU A 1 90 ? 9.141 -13.215 -7.381 1.00 68.31 90 GLU A C 1
ATOM 701 O O . GLU A 1 90 ? 8.789 -12.323 -6.609 1.00 68.31 90 GLU A O 1
ATOM 706 N N . PRO A 1 91 ? 10.253 -13.048 -8.136 1.00 79.69 91 PRO A N 1
ATOM 707 C CA . PRO A 1 91 ? 11.184 -11.939 -7.892 1.00 79.69 91 PRO A CA 1
ATOM 708 C C . PRO A 1 91 ? 10.576 -10.539 -8.064 1.00 79.69 91 PRO A C 1
ATOM 710 O O . PRO A 1 91 ? 10.938 -9.605 -7.347 1.00 79.69 91 PRO A O 1
ATOM 713 N N . GLY A 1 92 ? 9.658 -10.379 -9.022 1.00 81.44 92 GLY A N 1
ATOM 714 C CA . GLY A 1 92 ? 8.965 -9.112 -9.255 1.00 81.44 92 GLY A CA 1
ATOM 715 C C . GLY A 1 92 ? 7.974 -8.790 -8.137 1.00 81.44 92 GLY A C 1
ATOM 716 O O . GLY A 1 92 ? 7.985 -7.685 -7.591 1.00 81.44 92 GLY A O 1
ATOM 717 N N . GLN A 1 93 ? 7.194 -9.792 -7.727 1.00 86.00 93 GLN A N 1
ATOM 718 C CA . GLN A 1 93 ? 6.241 -9.673 -6.623 1.00 86.00 93 GLN A CA 1
ATOM 719 C C . GLN A 1 93 ? 6.948 -9.386 -5.290 1.00 86.00 93 GLN A C 1
ATOM 721 O O . GLN A 1 93 ? 6.520 -8.512 -4.536 1.00 86.00 93 GLN A O 1
ATOM 726 N N . ASP A 1 94 ? 8.074 -10.054 -5.029 1.00 87.19 94 ASP A N 1
ATOM 727 C CA . ASP A 1 94 ? 8.912 -9.834 -3.848 1.00 87.19 94 ASP A CA 1
ATOM 728 C C . ASP A 1 94 ? 9.426 -8.404 -3.778 1.00 87.19 94 ASP A C 1
ATOM 730 O O . ASP A 1 94 ? 9.406 -7.784 -2.712 1.00 87.19 94 ASP A O 1
ATOM 734 N N . ARG A 1 95 ? 9.847 -7.846 -4.917 1.00 87.06 95 ARG A N 1
ATOM 735 C CA . ARG A 1 95 ? 10.308 -6.460 -4.983 1.00 87.06 95 ARG A CA 1
ATOM 736 C C . ARG A 1 95 ? 9.201 -5.486 -4.585 1.00 87.06 95 ARG A C 1
ATOM 738 O O . ARG A 1 95 ? 9.478 -4.570 -3.812 1.00 87.06 95 ARG A O 1
ATOM 745 N N . VAL A 1 96 ? 7.968 -5.694 -5.052 1.00 89.38 96 VAL A N 1
ATOM 746 C CA . VAL A 1 96 ? 6.818 -4.862 -4.654 1.00 89.38 96 VAL A CA 1
ATOM 747 C C . VAL A 1 96 ? 6.513 -5.027 -3.171 1.00 89.38 96 VAL A C 1
ATOM 749 O O . VAL A 1 96 ? 6.404 -4.028 -2.467 1.00 89.38 96 VAL A O 1
ATOM 752 N N . ILE A 1 97 ? 6.447 -6.258 -2.662 1.00 90.44 97 ILE A N 1
ATOM 753 C CA . ILE A 1 97 ? 6.171 -6.516 -1.241 1.00 90.44 97 ILE A CA 1
ATOM 754 C C . ILE A 1 97 ? 7.234 -5.865 -0.351 1.00 90.44 97 ILE A C 1
ATOM 756 O O . ILE A 1 97 ? 6.892 -5.187 0.616 1.00 90.44 97 ILE A O 1
ATOM 760 N N . HIS A 1 98 ? 8.520 -5.996 -0.682 1.00 89.25 98 HIS A N 1
ATOM 761 C CA . HIS A 1 98 ? 9.601 -5.352 0.067 1.00 89.25 98 HIS A CA 1
ATOM 762 C C . HIS A 1 98 ? 9.517 -3.827 0.040 1.00 89.25 98 HIS A C 1
ATOM 764 O O . HIS A 1 98 ? 9.749 -3.179 1.065 1.00 89.25 98 HIS A O 1
ATOM 770 N N . LEU A 1 99 ? 9.161 -3.261 -1.109 1.00 90.44 99 LEU A N 1
ATOM 771 C CA . LEU A 1 99 ? 8.939 -1.833 -1.268 1.00 90.44 99 LEU A CA 1
ATOM 772 C C . LEU A 1 99 ? 7.743 -1.364 -0.426 1.00 90.44 99 LEU A C 1
ATOM 774 O O . LEU A 1 99 ? 7.871 -0.395 0.315 1.00 90.44 99 LEU A O 1
ATOM 778 N N . VAL A 1 100 ? 6.609 -2.067 -0.429 1.00 92.44 100 VAL A N 1
ATOM 779 C CA . VAL A 1 100 ? 5.454 -1.686 0.403 1.00 92.44 100 VAL A CA 1
ATOM 780 C C . VAL A 1 100 ? 5.752 -1.885 1.894 1.00 92.44 100 VAL A C 1
ATOM 782 O O . VAL A 1 100 ? 5.336 -1.078 2.723 1.00 92.44 100 VAL A O 1
ATOM 785 N N . LEU A 1 101 ? 6.545 -2.891 2.268 1.00 91.81 101 LEU A N 1
ATOM 786 C CA . LEU A 1 101 ? 7.009 -3.070 3.646 1.00 91.81 101 LEU A CA 1
ATOM 787 C C . LEU A 1 101 ? 7.927 -1.935 4.117 1.00 91.81 101 LEU A C 1
ATOM 789 O O . LEU A 1 101 ? 7.874 -1.566 5.293 1.00 91.81 101 LEU A O 1
ATOM 793 N N . SER A 1 102 ? 8.758 -1.360 3.240 1.00 90.25 102 SER A N 1
ATOM 794 C CA . SER A 1 102 ? 9.509 -0.147 3.588 1.00 90.25 102 SER A CA 1
ATOM 795 C C . SER A 1 102 ? 8.565 1.044 3.755 1.00 90.25 102 SER A C 1
ATOM 797 O O . SER A 1 102 ? 8.669 1.768 4.747 1.00 90.25 102 SER A O 1
ATOM 799 N N . GLN A 1 103 ? 7.561 1.165 2.879 1.00 89.62 103 GLN A N 1
ATOM 800 C CA . GLN A 1 103 ? 6.525 2.191 2.988 1.00 89.62 103 GLN A CA 1
ATOM 801 C C . GLN A 1 103 ? 5.721 2.080 4.281 1.00 89.62 103 GLN A C 1
ATOM 803 O O . GLN A 1 103 ? 5.424 3.105 4.890 1.00 89.62 103 GLN A O 1
ATOM 808 N N . LEU A 1 104 ? 5.397 0.871 4.741 1.00 91.69 104 LEU A N 1
ATOM 809 C CA . LEU A 1 104 ? 4.732 0.646 6.023 1.00 91.69 104 LEU A CA 1
ATOM 810 C C . LEU A 1 104 ? 5.565 1.215 7.183 1.00 91.69 104 LEU A C 1
ATOM 812 O O . LEU A 1 104 ? 5.038 1.926 8.036 1.00 91.69 104 LEU A O 1
ATOM 816 N N . ARG A 1 105 ? 6.879 0.957 7.193 1.00 90.00 105 ARG A N 1
ATOM 817 C CA . ARG A 1 105 ? 7.787 1.448 8.246 1.00 90.00 105 ARG A CA 1
ATOM 818 C C . ARG A 1 105 ? 7.862 2.971 8.277 1.00 90.00 105 ARG A C 1
ATOM 820 O O . ARG A 1 105 ? 7.837 3.557 9.354 1.00 90.00 105 ARG A O 1
ATOM 827 N N . GLU A 1 106 ? 7.923 3.607 7.112 1.00 89.06 106 GLU A N 1
ATOM 828 C CA . GLU A 1 106 ? 7.908 5.070 6.995 1.00 89.06 106 GLU A CA 1
ATOM 829 C C . GLU A 1 106 ? 6.542 5.672 7.329 1.00 89.06 106 GLU A C 1
ATOM 831 O O . GLU A 1 106 ? 6.448 6.785 7.844 1.00 89.06 106 GLU A O 1
ATOM 836 N N . THR A 1 107 ? 5.474 4.921 7.052 1.00 89.94 107 THR A N 1
ATOM 837 C CA . THR A 1 107 ? 4.097 5.318 7.352 1.00 89.94 107 THR A CA 1
ATOM 838 C C . THR A 1 107 ? 3.884 5.436 8.860 1.00 89.94 107 THR A C 1
ATOM 840 O O . THR A 1 107 ? 3.152 6.334 9.290 1.00 89.94 107 THR A O 1
ATOM 843 N N . GLY A 1 108 ? 4.576 4.601 9.642 1.00 89.00 108 GLY A N 1
ATOM 844 C CA . GLY A 1 108 ? 4.659 4.696 11.094 1.00 89.00 108 GLY A CA 1
ATOM 845 C C . GLY A 1 108 ? 3.296 4.550 11.762 1.00 89.00 108 GLY A C 1
ATOM 846 O O . GLY A 1 108 ? 2.480 3.734 11.349 1.00 89.00 108 GLY A O 1
ATOM 847 N N . SER A 1 109 ? 3.026 5.380 12.768 1.00 90.88 109 SER A N 1
ATOM 848 C CA . SER A 1 109 ? 1.774 5.354 13.541 1.00 90.88 109 SER A CA 1
ATOM 849 C C . SER A 1 109 ? 0.521 5.743 12.752 1.00 90.88 109 SER A C 1
ATOM 851 O O . SER A 1 109 ? -0.579 5.662 13.285 1.00 90.88 109 SER A O 1
ATOM 853 N N . SER A 1 110 ? 0.663 6.205 11.507 1.00 93.88 110 SER A N 1
ATOM 854 C CA . SER A 1 110 ? -0.483 6.422 10.623 1.00 93.88 110 SER A CA 1
ATOM 855 C C . SER A 1 110 ? -0.877 5.160 9.857 1.00 93.88 110 SER A C 1
ATOM 857 O O . SER A 1 110 ? -1.894 5.193 9.171 1.00 93.88 110 SER A O 1
ATOM 859 N N . ALA A 1 111 ? -0.092 4.079 9.922 1.00 94.88 111 ALA A N 1
ATOM 860 C CA . ALA A 1 111 ? -0.468 2.800 9.335 1.00 94.88 111 ALA A CA 1
ATOM 861 C C . ALA A 1 111 ? -1.658 2.213 10.100 1.00 94.88 111 ALA A C 1
ATOM 863 O O . ALA A 1 111 ? -1.679 2.240 11.322 1.00 94.88 111 ALA A O 1
ATOM 864 N N . VAL A 1 112 ? -2.643 1.702 9.368 1.00 96.25 112 VAL A N 1
ATOM 865 C CA . VAL A 1 112 ? -3.830 1.035 9.932 1.00 96.25 112 VAL A CA 1
ATOM 866 C C . VAL A 1 112 ? -3.756 -0.476 9.707 1.00 96.25 112 VAL A C 1
ATOM 868 O O . VAL A 1 112 ? -4.256 -1.265 10.504 1.00 96.25 112 VAL A O 1
ATOM 871 N N . GLY A 1 113 ? -3.107 -0.899 8.625 1.00 96.06 113 GLY A N 1
ATOM 872 C CA . GLY A 1 113 ? -2.898 -2.307 8.340 1.00 96.06 113 GLY A CA 1
ATOM 873 C C . GLY A 1 113 ? -2.186 -2.534 7.017 1.00 96.06 113 GLY A C 1
ATOM 874 O O . GLY A 1 113 ? -2.015 -1.616 6.211 1.00 96.06 113 GLY A O 1
ATOM 875 N N . LEU A 1 114 ? -1.773 -3.778 6.806 1.00 97.06 114 LEU A N 1
ATOM 876 C CA . LEU A 1 114 ? -1.173 -4.250 5.565 1.00 97.06 114 LEU A CA 1
ATOM 877 C C . LEU A 1 114 ? -1.730 -5.634 5.244 1.00 97.06 114 LEU A C 1
ATOM 879 O O . LEU A 1 114 ? -1.738 -6.514 6.105 1.00 97.06 114 LEU A O 1
ATOM 883 N N . VAL A 1 115 ? -2.127 -5.835 3.995 1.00 96.69 115 VAL A N 1
ATOM 884 C CA . VAL A 1 115 ? -2.496 -7.145 3.460 1.00 96.69 115 VAL A CA 1
ATOM 885 C C . VAL A 1 115 ? -1.604 -7.430 2.263 1.00 96.69 115 VAL A C 1
ATOM 887 O O . VAL A 1 115 ? -1.477 -6.572 1.397 1.00 96.69 115 VAL A O 1
ATOM 890 N N . ALA A 1 116 ? -0.990 -8.606 2.192 1.00 94.69 116 ALA A N 1
ATOM 891 C CA . ALA A 1 116 ? -0.316 -9.071 0.984 1.00 94.69 116 ALA A CA 1
ATOM 892 C C . ALA A 1 116 ? -0.747 -10.501 0.667 1.00 94.69 116 ALA A C 1
ATOM 894 O O . ALA A 1 116 ? -0.689 -11.384 1.523 1.00 94.69 116 ALA A O 1
ATOM 895 N N . ASP A 1 117 ? -1.156 -10.732 -0.574 1.00 92.25 117 ASP A N 1
ATOM 896 C CA . ASP A 1 117 ? -1.542 -12.043 -1.076 1.00 92.25 117 ASP A CA 1
ATOM 897 C C . ASP A 1 117 ? -1.032 -12.205 -2.506 1.00 92.25 117 ASP A C 1
ATOM 899 O O . ASP A 1 117 ? -1.671 -11.784 -3.471 1.00 92.25 117 ASP A O 1
ATOM 903 N N . ARG A 1 118 ? 0.131 -12.851 -2.648 1.00 89.44 118 ARG A N 1
ATOM 904 C CA . ARG A 1 118 ? 0.761 -13.109 -3.952 1.00 89.44 118 ARG A CA 1
ATOM 905 C C . ARG A 1 118 ? -0.117 -13.918 -4.907 1.00 89.44 118 ARG A C 1
ATOM 907 O O . ARG A 1 118 ? 0.059 -13.836 -6.120 1.00 89.44 118 ARG A O 1
ATOM 914 N N . ARG A 1 119 ? -1.039 -14.724 -4.372 1.00 86.50 119 ARG A N 1
ATOM 915 C CA . ARG A 1 119 ? -1.884 -15.640 -5.152 1.00 86.50 119 ARG A CA 1
ATOM 916 C C . ARG A 1 119 ? -3.297 -15.108 -5.366 1.00 86.50 119 ARG A C 1
ATOM 918 O O . ARG A 1 119 ? -4.075 -15.781 -6.038 1.00 86.50 119 ARG A O 1
ATOM 925 N N . GLY A 1 120 ? -3.646 -13.975 -4.757 1.00 88.62 120 GLY A N 1
ATOM 926 C CA . GLY A 1 120 ? -4.990 -13.405 -4.819 1.00 88.62 120 GLY A CA 1
ATOM 927 C C . GLY A 1 120 ? -6.076 -14.311 -4.225 1.00 88.62 120 GLY A C 1
ATOM 928 O O . GLY A 1 120 ? -7.248 -14.190 -4.575 1.00 88.62 120 GLY A O 1
ATOM 929 N N . SER A 1 121 ? -5.716 -15.246 -3.340 1.00 89.31 121 SER A N 1
ATOM 930 C CA . SER A 1 121 ? -6.659 -16.224 -2.767 1.00 89.31 121 SER A CA 1
ATOM 931 C C . SER A 1 121 ? -7.737 -15.552 -1.911 1.00 89.31 121 SER A C 1
ATOM 933 O O . SER A 1 121 ? -8.843 -16.070 -1.775 1.00 89.31 121 SER A O 1
ATOM 935 N N . SER A 1 122 ? -7.411 -14.390 -1.352 1.00 90.25 122 SER A N 1
ATOM 936 C CA . SER A 1 122 ? -8.267 -13.557 -0.514 1.00 90.25 122 SER A CA 1
ATOM 937 C C . SER A 1 122 ? -8.957 -12.416 -1.271 1.00 90.25 122 SER A C 1
ATOM 939 O O . SER A 1 122 ? -9.637 -11.622 -0.635 1.00 90.25 122 SER A O 1
ATOM 941 N N . LEU A 1 123 ? -8.870 -12.345 -2.609 1.00 86.38 123 LEU A N 1
ATOM 942 C CA . LEU A 1 123 ? -9.503 -11.270 -3.399 1.00 86.38 123 LEU A CA 1
ATOM 943 C C . LEU A 1 123 ? -11.023 -11.170 -3.208 1.00 86.38 123 LEU A C 1
ATOM 945 O O . LEU A 1 123 ? -11.591 -10.087 -3.282 1.00 86.38 123 LEU A O 1
ATOM 949 N N . ALA A 1 124 ? -11.695 -12.304 -2.993 1.00 88.75 124 ALA A N 1
ATOM 950 C CA . ALA A 1 124 ? -13.138 -12.339 -2.749 1.00 88.75 124 ALA A CA 1
ATOM 951 C C . ALA A 1 124 ? -13.513 -12.001 -1.294 1.00 88.75 124 ALA A C 1
ATOM 953 O O . ALA A 1 124 ? -14.696 -11.877 -0.975 1.00 88.75 124 ALA A O 1
ATOM 954 N N . THR A 1 125 ? -12.524 -11.897 -0.406 1.00 91.75 125 THR A N 1
ATOM 955 C CA . THR A 1 125 ? -12.714 -11.540 0.997 1.00 91.75 125 THR A CA 1
ATOM 956 C C . THR A 1 125 ? -12.803 -10.022 1.121 1.00 91.75 125 THR A C 1
ATOM 958 O O . THR A 1 125 ? -12.019 -9.295 0.518 1.00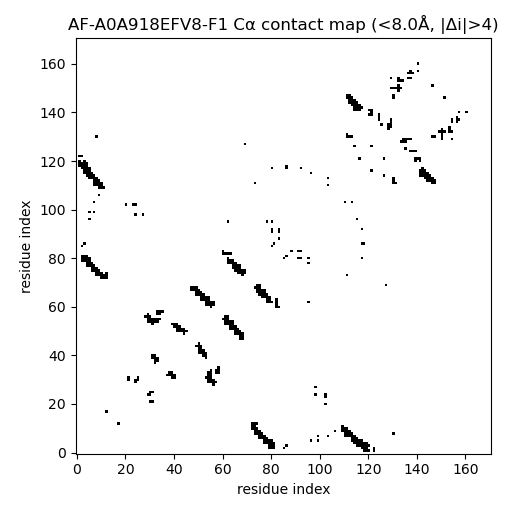 91.75 125 THR A O 1
ATOM 961 N N . ASP A 1 126 ? -13.720 -9.534 1.956 1.00 94.25 126 ASP A N 1
ATOM 962 C CA . ASP A 1 126 ? -13.794 -8.119 2.332 1.00 94.25 126 ASP A C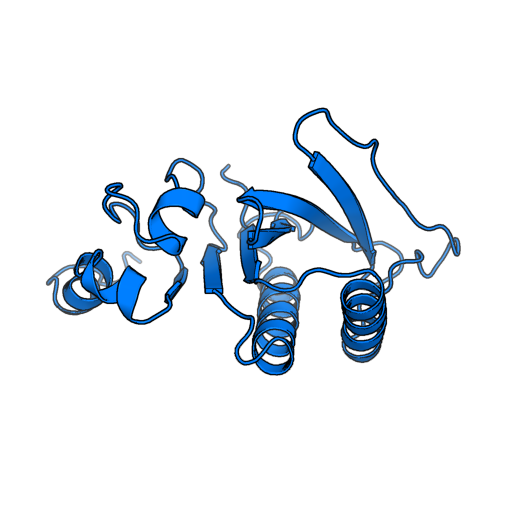A 1
ATOM 963 C C . ASP A 1 126 ? -12.626 -7.745 3.266 1.00 94.25 126 ASP A C 1
ATOM 965 O O . ASP A 1 126 ? -12.744 -7.704 4.493 1.00 94.25 126 ASP A O 1
ATOM 969 N N . VAL A 1 127 ? -11.455 -7.548 2.656 1.00 95.06 127 VAL A N 1
ATOM 970 C CA . VAL A 1 127 ? -10.208 -7.192 3.342 1.00 95.06 127 VAL A CA 1
ATOM 971 C C . VAL A 1 127 ? -10.266 -5.796 3.959 1.00 95.06 127 VAL A C 1
ATOM 973 O O . VAL A 1 127 ? -9.698 -5.601 5.033 1.00 95.06 127 VAL A O 1
ATOM 976 N N . ASP A 1 128 ? -10.994 -4.862 3.339 1.00 95.81 128 ASP A N 1
ATOM 977 C CA . ASP A 1 128 ? -11.250 -3.524 3.883 1.00 95.81 128 ASP A CA 1
ATOM 978 C C . ASP A 1 128 ? -11.965 -3.651 5.235 1.00 95.81 128 ASP A C 1
ATOM 980 O O . ASP A 1 128 ? -11.511 -3.107 6.244 1.00 95.81 128 ASP A O 1
ATOM 984 N N . GLY A 1 129 ? -13.052 -4.429 5.273 1.00 95.69 129 GLY A N 1
ATOM 985 C CA . GLY A 1 129 ? -13.799 -4.714 6.491 1.00 95.69 129 GLY A CA 1
ATOM 986 C C . GLY A 1 129 ? -12.925 -5.333 7.577 1.00 95.69 129 GLY A C 1
AT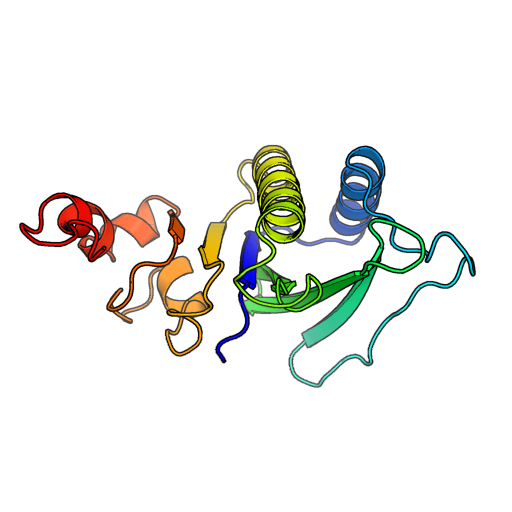OM 987 O O . GLY A 1 129 ? -12.950 -4.852 8.706 1.00 95.69 129 GLY A O 1
ATOM 988 N N . ILE A 1 130 ? -12.113 -6.341 7.249 1.00 96.19 130 ILE A N 1
ATOM 989 C CA . ILE A 1 130 ? -11.215 -7.002 8.216 1.00 96.19 130 ILE A CA 1
ATOM 990 C C . ILE A 1 130 ? -10.190 -6.021 8.799 1.00 96.19 130 ILE A C 1
ATOM 992 O O . ILE A 1 130 ? -10.019 -5.946 10.016 1.00 96.19 130 ILE A O 1
ATOM 996 N N . VAL A 1 131 ? -9.509 -5.240 7.954 1.00 96.62 131 VAL A N 1
ATOM 997 C CA . VAL A 1 131 ? -8.482 -4.293 8.422 1.00 96.62 131 VAL A CA 1
ATOM 998 C C . VAL A 1 131 ? -9.084 -3.208 9.316 1.00 96.62 131 VAL A C 1
ATOM 1000 O O . VAL A 1 131 ? -8.457 -2.777 10.283 1.00 96.62 131 VAL A O 1
ATOM 1003 N N . LEU A 1 132 ? -10.328 -2.813 9.049 1.00 95.88 132 LEU A N 1
ATOM 1004 C CA . LEU A 1 132 ? -11.069 -1.846 9.856 1.00 95.88 132 LEU A CA 1
ATOM 1005 C C . LEU A 1 132 ? -11.764 -2.467 11.088 1.00 95.88 132 LEU A C 1
ATOM 1007 O O . LEU A 1 132 ? -12.455 -1.757 11.824 1.00 95.88 132 LEU A O 1
ATOM 1011 N N . GLY A 1 133 ? -11.587 -3.769 11.345 1.00 94.50 133 GLY A N 1
ATOM 1012 C CA . GLY A 1 133 ? -12.188 -4.474 12.481 1.00 94.50 133 GLY A CA 1
ATOM 1013 C C . GLY A 1 133 ? -13.704 -4.664 12.355 1.00 94.50 133 GLY A C 1
ATOM 1014 O O . GLY A 1 133 ? -14.430 -4.599 13.353 1.00 94.50 133 GLY A O 1
ATOM 1015 N N . GLY A 1 134 ? -14.201 -4.803 11.130 1.00 94.56 134 GLY A N 1
ATOM 1016 C CA . GLY A 1 134 ? -15.577 -5.156 10.805 1.00 94.56 134 GLY A CA 1
ATOM 1017 C C . GLY A 1 134 ? -15.924 -6.601 11.194 1.00 94.56 134 GLY A C 1
ATOM 1018 O O . GLY A 1 134 ? -15.096 -7.334 11.719 1.00 94.56 134 GLY A O 1
ATOM 1019 N N . PRO A 1 135 ? -17.171 -7.043 10.970 1.00 93.31 135 PRO A N 1
ATOM 1020 C CA . PRO A 1 135 ? -17.624 -8.365 11.407 1.00 93.31 135 PRO A CA 1
ATOM 1021 C C . PRO A 1 135 ? -17.219 -9.508 10.461 1.00 93.31 135 PRO A C 1
ATOM 1023 O O . PRO A 1 135 ? -17.495 -10.667 10.768 1.00 93.31 135 PRO A O 1
ATOM 1026 N N . THR A 1 136 ? -16.633 -9.205 9.299 1.00 91.94 136 THR A N 1
ATOM 1027 C CA . THR A 1 136 ? -16.255 -10.200 8.286 1.00 91.94 136 THR A CA 1
ATOM 1028 C C . THR A 1 136 ? -15.157 -11.118 8.839 1.00 91.94 136 THR A C 1
ATOM 1030 O O . THR A 1 136 ? -14.074 -10.632 9.152 1.00 91.94 136 THR A O 1
ATOM 1033 N N . PRO A 1 137 ? -15.385 -12.439 8.954 1.00 88.62 137 PRO A N 1
ATOM 1034 C CA . PRO A 1 137 ? -14.370 -13.351 9.469 1.00 88.62 137 PRO A CA 1
ATOM 1035 C C . PRO A 1 137 ? -13.248 -13.589 8.452 1.00 88.62 137 PRO A C 1
ATOM 1037 O O . PRO A 1 137 ? -13.482 -13.653 7.239 1.00 88.62 137 PRO A O 1
ATOM 1040 N N . VAL A 1 138 ? -12.033 -13.828 8.950 1.00 90.62 138 VAL A N 1
ATOM 1041 C CA . VAL A 1 138 ? -10.893 -14.224 8.109 1.00 90.62 138 VAL A CA 1
ATOM 1042 C C . VAL A 1 138 ? -11.021 -15.709 7.755 1.00 90.62 138 VAL A C 1
ATOM 1044 O O . VAL A 1 138 ? -10.597 -16.594 8.497 1.00 90.62 138 VAL A O 1
ATOM 1047 N N . THR A 1 139 ? -11.644 -16.000 6.613 1.00 89.06 139 THR A N 1
ATOM 1048 C CA . THR A 1 139 ? -11.861 -17.382 6.136 1.00 89.06 139 THR A CA 1
ATOM 1049 C C . THR A 1 139 ? -10.723 -17.904 5.261 1.00 89.06 139 THR A C 1
ATOM 1051 O O . THR A 1 139 ? -10.448 -19.105 5.257 1.00 89.06 139 THR A O 1
ATOM 1054 N N . VAL A 1 140 ? -10.035 -16.997 4.567 1.00 89.88 140 VAL A N 1
ATOM 1055 C CA . VAL A 1 140 ? -8.822 -17.252 3.789 1.00 89.88 140 VAL A CA 1
ATOM 1056 C C . VAL A 1 140 ? -7.734 -16.344 4.341 1.00 89.88 140 VAL A C 1
ATOM 1058 O O . VAL A 1 140 ? -7.877 -15.124 4.296 1.00 89.88 140 VAL A O 1
ATOM 1061 N N . LEU A 1 141 ? -6.672 -16.936 4.889 1.00 90.56 141 LEU A N 1
ATOM 1062 C CA . LEU A 1 141 ? -5.549 -16.171 5.418 1.00 90.56 141 LEU A CA 1
ATOM 1063 C C . LEU A 1 141 ? -4.659 -15.711 4.248 1.00 90.56 141 LEU A C 1
ATOM 1065 O O . LEU A 1 141 ? -4.113 -16.576 3.555 1.00 90.56 141 LEU A O 1
ATOM 1069 N N . PRO A 1 142 ? -4.510 -14.395 4.008 1.00 91.88 142 PRO A N 1
ATOM 1070 C CA . PRO A 1 142 ? -3.525 -13.890 3.059 1.00 91.88 142 PRO A CA 1
ATOM 1071 C C . PRO A 1 142 ? -2.111 -14.204 3.560 1.00 91.88 142 PRO A C 1
ATOM 1073 O O . PRO A 1 142 ? -1.898 -14.506 4.734 1.00 91.88 142 PRO A O 1
ATOM 1076 N N . GLU A 1 143 ? -1.126 -14.122 2.673 1.00 90.38 143 GLU A N 1
ATOM 1077 C CA . GLU A 1 143 ? 0.258 -14.454 3.019 1.00 90.38 143 GLU A CA 1
ATOM 1078 C C . GLU A 1 143 ? 0.813 -13.561 4.139 1.00 90.38 143 GLU A C 1
ATOM 1080 O O . GLU A 1 143 ? 1.523 -14.029 5.030 1.00 90.38 143 GLU A O 1
ATOM 1085 N N . LEU A 1 144 ? 0.439 -12.283 4.119 1.00 92.12 144 LEU A N 1
ATOM 1086 C CA . LEU A 1 144 ? 0.732 -11.336 5.179 1.00 92.12 144 LEU A CA 1
ATOM 1087 C C . LEU A 1 144 ? -0.535 -10.577 5.563 1.00 92.12 144 LEU A C 1
ATOM 1089 O O . LEU A 1 144 ? -1.196 -9.987 4.711 1.00 92.12 144 LEU A O 1
ATOM 1093 N N . LEU A 1 145 ? -0.828 -10.558 6.861 1.00 94.81 145 LEU A N 1
ATOM 1094 C CA . LEU A 1 145 ? -1.892 -9.763 7.461 1.00 94.81 145 LEU A CA 1
ATOM 1095 C C . LEU A 1 145 ? -1.333 -9.044 8.688 1.00 94.81 145 LEU A C 1
ATOM 1097 O O . LEU A 1 145 ? -0.989 -9.681 9.682 1.00 94.81 145 LEU A O 1
ATOM 1101 N N . ILE A 1 146 ? -1.231 -7.722 8.611 1.00 94.56 146 ILE A N 1
ATOM 1102 C CA . ILE A 1 146 ? -0.851 -6.855 9.727 1.00 94.56 146 ILE A CA 1
ATOM 1103 C C . ILE A 1 146 ? -2.068 -6.013 10.076 1.00 94.56 146 ILE A C 1
ATOM 1105 O O . ILE A 1 146 ? -2.584 -5.287 9.226 1.00 94.56 146 ILE A O 1
ATOM 1109 N N . LEU A 1 147 ? -2.501 -6.113 11.328 1.00 94.81 147 LEU A N 1
ATOM 1110 C CA . LEU A 1 147 ? -3.654 -5.408 11.869 1.00 94.81 147 LEU A CA 1
ATOM 1111 C C . LEU A 1 147 ? -3.223 -4.547 13.051 1.00 94.81 147 LEU A C 1
ATOM 1113 O O . LEU A 1 147 ? -2.380 -4.959 13.851 1.00 94.81 147 LEU A O 1
ATOM 1117 N N . GLU A 1 148 ? -3.856 -3.388 13.196 1.00 92.62 148 GLU A N 1
ATOM 1118 C CA . GLU A 1 148 ? -3.833 -2.651 14.456 1.00 92.62 148 GLU A CA 1
ATOM 1119 C C . GLU A 1 148 ? -4.452 -3.496 15.591 1.00 92.62 148 GLU A C 1
ATOM 1121 O O . GLU A 1 148 ? -5.378 -4.279 15.339 1.00 92.62 148 GLU A O 1
ATOM 1126 N N . PRO A 1 149 ? -4.007 -3.336 16.855 1.00 89.75 149 PRO A N 1
ATOM 1127 C CA . PRO A 1 149 ? -4.421 -4.205 17.961 1.00 89.75 149 PRO A CA 1
ATOM 1128 C C . PRO A 1 149 ? -5.940 -4.335 18.125 1.00 89.75 149 PRO A C 1
ATOM 1130 O O . PRO A 1 149 ? -6.454 -5.435 18.292 1.00 89.75 149 PRO A O 1
ATOM 1133 N N . GLY A 1 150 ? -6.680 -3.228 17.994 1.00 90.69 150 GLY A N 1
ATOM 1134 C CA . GLY A 1 150 ? -8.139 -3.244 18.135 1.00 90.69 150 GLY A CA 1
ATOM 1135 C C . GLY A 1 150 ? -8.876 -4.001 17.022 1.00 90.69 150 GLY A C 1
ATOM 1136 O O . GLY A 1 150 ? -9.963 -4.520 17.266 1.00 90.69 150 GLY A O 1
ATOM 1137 N N . ALA A 1 151 ? -8.303 -4.077 15.815 1.00 92.69 151 ALA A N 1
ATOM 1138 C CA . ALA A 1 151 ? -8.827 -4.913 14.736 1.00 92.69 151 ALA A CA 1
ATOM 1139 C C . ALA A 1 151 ? -8.426 -6.381 14.947 1.00 92.69 151 ALA A C 1
ATOM 1141 O O . ALA A 1 151 ? -9.260 -7.269 14.792 1.00 92.69 151 ALA A O 1
ATOM 1142 N N . ALA A 1 152 ? -7.190 -6.638 15.389 1.00 92.19 152 ALA A N 1
ATOM 1143 C CA . ALA A 1 152 ? -6.719 -7.983 15.718 1.00 92.19 152 ALA A CA 1
ATOM 1144 C C . ALA A 1 152 ? -7.559 -8.653 16.823 1.00 92.19 152 ALA A C 1
ATOM 1146 O O . ALA A 1 152 ? -7.900 -9.825 16.703 1.00 92.19 152 ALA A O 1
ATOM 1147 N N . ASP A 1 153 ? -7.975 -7.908 17.852 1.00 93.06 153 ASP A N 1
ATOM 1148 C CA . ASP A 1 153 ? -8.845 -8.423 18.923 1.00 93.06 153 ASP A CA 1
ATOM 1149 C C . ASP A 1 153 ? -10.216 -8.901 18.410 1.00 93.06 153 ASP A C 1
ATOM 1151 O O . ASP A 1 153 ? -10.854 -9.762 19.019 1.00 93.06 153 ASP A O 1
ATOM 1155 N N . ARG A 1 154 ? -10.686 -8.345 17.287 1.00 92.38 154 ARG A N 1
ATOM 1156 C CA . ARG A 1 154 ? -11.949 -8.732 16.637 1.00 92.38 154 ARG A CA 1
ATOM 1157 C C . ARG A 1 154 ? -11.784 -9.878 15.646 1.00 92.38 154 ARG A C 1
ATOM 1159 O O . ARG A 1 154 ? -12.782 -10.494 15.281 1.00 92.38 154 ARG A O 1
ATOM 1166 N N . HIS A 1 155 ? -10.546 -10.172 15.261 1.00 91.62 155 HIS A N 1
ATOM 1167 C CA . HIS A 1 155 ? -10.186 -11.219 14.318 1.00 91.62 155 HIS A CA 1
ATOM 1168 C C . HIS A 1 155 ? -9.146 -12.160 14.943 1.00 91.62 155 HIS A C 1
ATOM 1170 O O . HIS A 1 155 ? -7.959 -12.061 14.626 1.00 91.62 155 HIS A O 1
ATOM 1176 N N . PRO A 1 156 ? -9.546 -13.067 15.855 1.00 88.44 156 PRO A N 1
ATOM 1177 C CA . PRO A 1 156 ? -8.629 -14.037 16.456 1.00 88.44 156 PRO A CA 1
ATOM 1178 C C . PRO A 1 156 ? -8.207 -15.155 15.484 1.00 88.44 156 PRO A C 1
ATOM 1180 O O . PRO A 1 156 ? -7.216 -15.847 15.728 1.00 88.44 156 PRO A O 1
ATOM 1183 N N . GLU A 1 157 ? -8.918 -15.340 14.367 1.00 91.19 157 GLU A N 1
ATOM 1184 C CA . GLU A 1 157 ? -8.726 -16.455 13.435 1.00 91.19 157 GLU A CA 1
ATOM 1185 C C . GLU A 1 157 ? -7.299 -16.565 12.861 1.00 91.19 157 GLU A C 1
ATOM 1187 O O . GLU A 1 157 ? -6.794 -17.691 12.778 1.00 91.19 157 GLU A O 1
ATOM 1192 N N . PRO A 1 158 ? -6.596 -15.467 12.505 1.00 86.31 158 PRO A N 1
ATOM 1193 C CA . PRO A 1 158 ? -5.195 -15.515 12.087 1.00 86.31 158 PRO A CA 1
ATOM 1194 C C . PRO A 1 158 ? -4.256 -16.092 13.157 1.00 86.31 158 PRO A C 1
ATOM 1196 O O . PRO A 1 158 ? -3.361 -16.873 12.831 1.00 86.31 158 PRO A O 1
ATOM 1199 N N . ALA A 1 159 ? -4.468 -15.766 14.438 1.00 83.56 159 ALA A N 1
ATOM 1200 C CA . ALA A 1 159 ? -3.648 -16.281 15.541 1.00 83.56 159 ALA A CA 1
ATOM 1201 C C . ALA A 1 159 ? -3.881 -17.783 15.792 1.00 83.56 159 ALA A C 1
ATOM 1203 O O . ALA A 1 159 ? -2.976 -18.503 16.234 1.00 83.56 159 ALA A O 1
ATOM 1204 N N . ASP A 1 160 ? -5.084 -18.261 15.478 1.00 80.06 160 ASP A N 1
ATOM 1205 C CA . ASP A 1 160 ? -5.458 -19.669 15.570 1.00 80.06 160 ASP A CA 1
ATOM 1206 C C . ASP A 1 160 ? -5.016 -20.479 14.345 1.00 80.06 160 ASP A C 1
ATOM 1208 O O . ASP A 1 160 ? -4.852 -21.699 14.433 1.00 80.06 160 ASP A O 1
ATOM 1212 N N . TRP A 1 161 ? -4.762 -19.825 13.207 1.00 73.94 161 TRP A N 1
ATOM 1213 C CA . TRP A 1 161 ? -4.378 -20.490 11.961 1.00 73.94 161 TRP A CA 1
ATOM 1214 C C . TRP A 1 161 ? -3.058 -21.258 12.079 1.00 73.94 161 TRP A C 1
ATOM 1216 O O . TRP A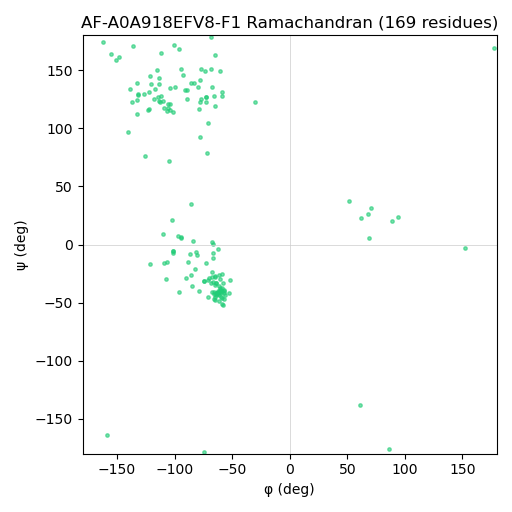 1 161 ? -2.971 -22.403 11.641 1.00 73.94 161 TRP A O 1
ATOM 1226 N N . GLY A 1 162 ? -2.057 -20.684 12.758 1.00 60.53 162 GLY A N 1
ATOM 1227 C CA . GLY A 1 162 ? -0.778 -21.351 13.041 1.00 60.53 162 GLY A CA 1
ATOM 1228 C C . GLY A 1 162 ? -0.884 -22.545 14.000 1.00 60.53 162 GLY A C 1
ATOM 1229 O O . GLY A 1 162 ? 0.066 -23.312 14.135 1.00 60.53 162 GLY A O 1
ATOM 1230 N N . ARG A 1 163 ? -2.036 -22.721 14.663 1.00 59.34 163 ARG A N 1
ATOM 1231 C CA . ARG A 1 163 ? -2.312 -23.828 15.593 1.00 59.34 163 ARG A CA 1
ATOM 1232 C C . ARG A 1 163 ? -3.165 -24.932 14.969 1.00 59.34 163 ARG A C 1
ATOM 1234 O O . ARG A 1 163 ? -3.378 -25.958 15.614 1.00 59.34 163 ARG A O 1
ATOM 1241 N N . ARG A 1 164 ? -3.663 -24.751 13.739 1.00 58.47 164 ARG A N 1
ATOM 1242 C CA . ARG A 1 164 ? -4.453 -25.774 13.043 1.00 58.47 164 ARG A CA 1
ATOM 1243 C C . ARG A 1 164 ? -3.535 -26.916 12.588 1.00 58.47 164 ARG A C 1
ATOM 1245 O O . ARG A 1 164 ? -2.601 -26.672 11.824 1.00 58.47 164 ARG A O 1
ATOM 1252 N N . PRO A 1 165 ? -3.787 -28.172 12.994 1.00 47.19 165 PRO A N 1
ATOM 1253 C CA . PRO A 1 165 ? -3.057 -29.305 12.445 1.00 47.19 165 PRO A CA 1
ATOM 1254 C C . PRO A 1 165 ? -3.518 -29.523 10.997 1.00 47.19 165 PRO A C 1
ATOM 1256 O O . PRO A 1 165 ? -4.627 -30.004 10.777 1.00 47.19 165 PRO A O 1
ATOM 1259 N N . GLY A 1 166 ? -2.701 -29.145 10.004 1.00 52.91 166 GLY A N 1
ATOM 1260 C CA . GLY A 1 166 ? -2.973 -29.514 8.607 1.00 52.91 166 GLY A CA 1
ATOM 1261 C C . GLY A 1 166 ? -2.475 -28.609 7.476 1.00 52.91 166 GLY A C 1
ATOM 1262 O O . GLY A 1 166 ? -2.629 -29.006 6.329 1.00 52.91 166 GLY A O 1
ATOM 1263 N N . SER A 1 167 ? -1.850 -27.452 7.710 1.00 50.56 167 SER A N 1
ATOM 1264 C CA . SER A 1 167 ? -1.280 -26.627 6.620 1.00 50.56 167 SER A CA 1
ATOM 1265 C C . SER A 1 167 ? 0.143 -27.052 6.221 1.00 50.56 167 SER A C 1
ATOM 1267 O O . SER A 1 167 ? 0.990 -26.228 5.881 1.00 50.56 167 SER A O 1
ATOM 1269 N N . GLY A 1 168 ? 0.414 -28.359 6.275 1.00 38.69 168 GLY A N 1
ATOM 1270 C CA . GLY A 1 168 ? 1.605 -28.951 5.682 1.00 38.69 168 GLY A CA 1
ATOM 1271 C C . GLY A 1 168 ? 1.466 -28.968 4.164 1.00 38.69 168 GLY A C 1
ATOM 1272 O O . GLY A 1 168 ? 0.467 -29.449 3.636 1.00 38.69 168 GLY A O 1
ATOM 1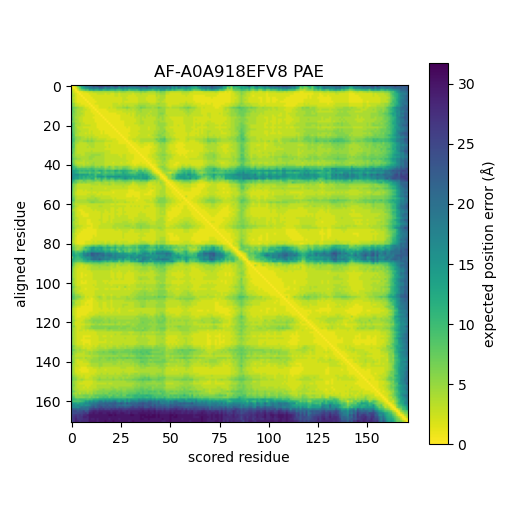273 N N . SER A 1 169 ? 2.475 -28.415 3.498 1.00 41.47 169 SER A N 1
ATOM 1274 C CA . SER A 1 169 ? 2.736 -28.459 2.063 1.00 41.47 169 SER A CA 1
ATOM 1275 C C . SER A 1 169 ? 2.214 -29.732 1.398 1.00 41.47 169 SER A C 1
ATOM 1277 O O . SER A 1 169 ? 2.639 -30.829 1.758 1.00 41.47 169 SER A O 1
ATOM 1279 N N . ASN A 1 170 ? 1.351 -29.585 0.392 1.00 35.56 170 ASN A N 1
ATOM 1280 C CA . ASN A 1 170 ? 1.165 -30.651 -0.581 1.00 35.56 170 ASN A CA 1
ATOM 1281 C C . ASN A 1 170 ? 2.173 -30.427 -1.712 1.00 35.56 170 ASN A C 1
ATOM 1283 O O . ASN A 1 170 ? 2.286 -29.313 -2.228 1.00 35.56 170 ASN A O 1
ATOM 1287 N N . SER A 1 171 ? 2.945 -31.483 -1.956 1.00 38.94 171 SER A N 1
ATOM 1288 C CA . SER A 1 171 ? 4.093 -31.604 -2.859 1.00 38.94 171 SER A CA 1
ATOM 1289 C C . SER A 1 171 ? 3.800 -31.281 -4.319 1.00 38.94 171 SER A C 1
ATOM 1291 O O . SER A 1 171 ? 2.631 -31.427 -4.739 1.00 38.94 171 SER A O 1
#

Solvent-accessible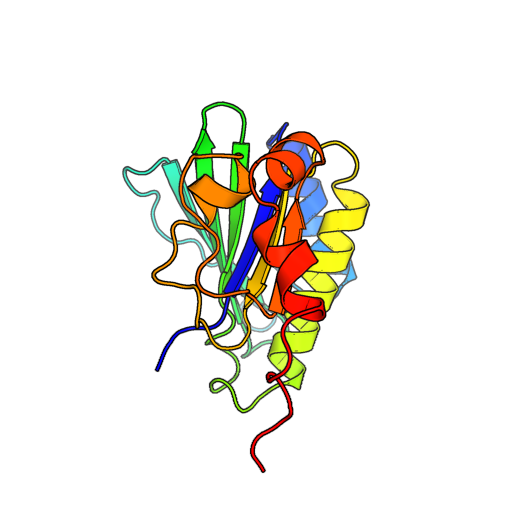 surface area (backbone atoms only — not comparable to full-atom values): 9517 Å² total; per-residue (Å²): 132,57,60,10,36,35,38,42,31,27,41,82,82,43,74,68,51,53,52,49,48,55,51,55,38,42,78,75,51,32,30,55,40,30,75,76,75,66,49,68,52,67,57,67,75,49,101,63,64,27,43,38,33,37,35,17,65,43,73,84,41,57,34,52,34,36,41,31,54,78,47,102,61,33,37,35,42,38,35,49,40,46,75,47,76,39,84,81,34,56,74,56,43,49,52,52,52,54,51,50,54,51,49,49,63,74,46,43,92,37,48,41,28,37,41,33,22,69,58,19,81,40,69,88,50,65,57,69,40,36,46,72,40,42,88,56,76,74,85,55,84,47,82,38,78,46,56,40,69,79,21,38,76,68,47,58,52,72,75,49,54,85,69,51,92,72,87,68,82,80,131

Sequence (171 aa):
MADGFVHLYQTGWSRARAALRITSLGLTGAALANPATGKIHTGEWDDRDSQDFKYWLDADTDIFCTVRRVTPDVVVEEFSLDGFGGPWCEPGQDRVIHLVLSQLRETGSSAVGLVADRRGSSLATDVDGIVLGGPTPVTVLPELLILEPGAADRHPEPADWGRRPGSGSNS

Secondary structure (DSSP, 8-state):
-PPPEEEEEEE---HHHHHHHHHHHHHTT-BSB-TTT--B-EEEEPTTSEEEEEEESSSS-EEEEEEEESSSSEEEEEEE-GGGTSTT-HHHHHHHHHHHHHHHHHHGGGEEEEEEETT-TTTTS-HHHHHTT-S----S--SEEEE-HHHHTT--HHHHHTTSTT-----